Protein AF-A0A968LFU2-F1 (afdb_monomer)

Foldseek 3Di:
DDDDDPPPDDDPVRPDPDDDDDDDDDDDFDDDPVLVVVLVVLVVVLVVVLVVVCVPPNDVVCVVSNVVSVVQNVQSQLAQVSDPDDPPDDGDGHRNLVVVLVVVVVCVVVVHDDDDDDPDVVSVVVNVVSCVVVVHDDQDDDPPDPPVVVSVVVSVDDPDDPPD

Solvent-accessible surface area (backbone atoms only — not comparable to full-atom values): 10615 Å² total; per-residue (Å²): 139,84,84,75,80,87,76,85,82,76,58,70,83,78,76,49,97,78,67,76,81,87,84,85,83,88,82,87,75,70,66,46,74,62,38,45,53,51,46,53,53,51,52,51,53,41,47,56,54,46,56,52,42,32,73,75,63,33,65,85,76,29,49,67,61,50,52,52,40,53,48,52,54,52,28,47,69,55,29,41,79,68,48,92,65,63,90,89,61,89,72,48,74,36,44,52,54,54,53,44,57,54,54,50,50,58,40,50,77,70,73,49,89,83,89,88,86,72,96,45,70,68,56,50,52,56,51,49,53,53,30,58,77,68,72,48,90,82,87,90,85,59,98,83,54,82,66,53,68,60,57,51,48,59,68,67,54,74,85,79,75,75,86,126

Structure (m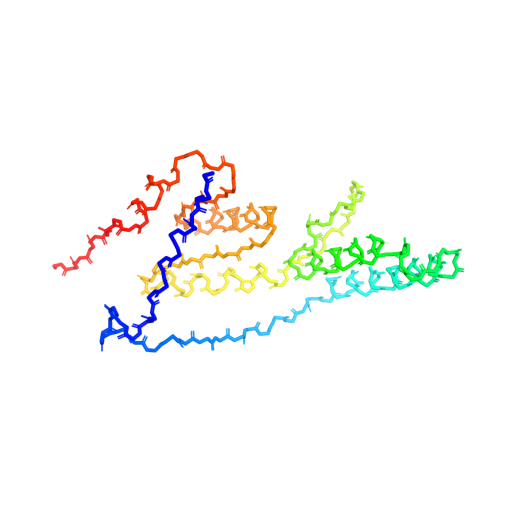mCIF, N/CA/C/O backbone):
data_AF-A0A968LFU2-F1
#
_entry.id   AF-A0A968LFU2-F1
#
loop_
_atom_site.group_PDB
_atom_site.id
_atom_site.type_symbol
_atom_site.label_atom_id
_atom_site.label_alt_id
_atom_site.label_comp_id
_atom_site.label_asym_id
_atom_site.label_entity_id
_atom_site.label_seq_id
_atom_site.pdbx_PDB_ins_code
_atom_site.Cartn_x
_atom_site.Cartn_y
_atom_site.Cartn_z
_atom_site.occupancy
_atom_site.B_iso_or_equiv
_atom_site.auth_seq_id
_atom_site.auth_comp_id
_atom_site.auth_asym_id
_atom_site.auth_atom_id
_atom_site.pdbx_PDB_model_num
ATOM 1 N N . MET A 1 1 ? -32.343 8.392 -29.787 1.00 36.88 1 MET A N 1
ATOM 2 C CA . MET A 1 1 ? -32.839 8.494 -28.398 1.00 36.88 1 MET A CA 1
ATOM 3 C C . MET A 1 1 ? -31.630 8.689 -27.482 1.00 36.88 1 MET A C 1
ATOM 5 O O . MET A 1 1 ? -30.858 7.760 -27.308 1.00 36.88 1 MET A O 1
ATOM 9 N N . ARG A 1 2 ? -31.350 9.923 -27.040 1.00 37.66 2 ARG A N 1
ATOM 10 C CA . ARG A 1 2 ? -30.158 10.268 -26.238 1.00 37.66 2 ARG A CA 1
ATOM 11 C C . ARG A 1 2 ? -30.549 10.276 -24.762 1.00 37.66 2 ARG A C 1
ATOM 13 O O . ARG A 1 2 ? -31.266 11.173 -24.329 1.00 37.66 2 ARG A O 1
ATOM 20 N N . VAL A 1 3 ? -30.096 9.273 -24.014 1.00 47.66 3 VAL A N 1
ATOM 21 C CA . VAL A 1 3 ? -30.232 9.222 -22.554 1.00 47.66 3 VAL A CA 1
ATOM 22 C C . VAL A 1 3 ? -29.321 10.309 -21.977 1.00 47.66 3 VAL A C 1
ATOM 24 O O . VAL A 1 3 ? -28.099 10.223 -22.074 1.00 47.66 3 VAL A O 1
ATOM 27 N N . ARG A 1 4 ? -29.914 11.385 -21.451 1.00 41.88 4 ARG A N 1
ATOM 28 C CA . ARG A 1 4 ? -29.195 12.394 -20.661 1.00 41.88 4 ARG A CA 1
ATOM 29 C C . ARG A 1 4 ? -28.779 11.744 -19.335 1.00 41.88 4 ARG A C 1
ATOM 31 O O . ARG A 1 4 ? -29.636 11.122 -18.708 1.00 41.88 4 ARG A O 1
ATOM 38 N N . PRO A 1 5 ? -27.528 11.879 -18.870 1.00 47.38 5 PRO A N 1
ATOM 39 C CA . PRO A 1 5 ? -27.172 11.371 -17.557 1.00 47.38 5 PRO A CA 1
ATOM 40 C C . PRO A 1 5 ? -27.864 12.231 -16.491 1.00 47.38 5 PRO A C 1
ATOM 42 O O . PRO A 1 5 ? -27.695 13.451 -16.457 1.00 47.38 5 PRO A O 1
ATOM 45 N N . PHE A 1 6 ? -28.650 11.594 -15.622 1.00 46.47 6 PHE A N 1
ATOM 46 C CA . PHE A 1 6 ? -29.123 12.177 -14.365 1.00 46.47 6 PHE A CA 1
ATOM 47 C C . PHE A 1 6 ? -27.909 12.381 -13.442 1.00 46.47 6 PHE A C 1
ATOM 49 O O . PHE A 1 6 ? -27.634 11.585 -12.550 1.00 46.47 6 PHE A O 1
ATOM 56 N N . VAL A 1 7 ? -27.129 13.435 -13.681 1.00 47.44 7 VAL A N 1
ATOM 57 C CA . VAL A 1 7 ? -26.077 13.868 -12.756 1.00 47.44 7 VAL A CA 1
ATOM 58 C C . VAL A 1 7 ? -26.743 14.727 -11.688 1.00 47.44 7 VAL A C 1
ATOM 60 O O . VAL A 1 7 ? -26.959 15.923 -11.879 1.00 47.44 7 VAL A O 1
ATOM 63 N N . MET A 1 8 ? -27.095 14.119 -10.554 1.00 55.06 8 MET A N 1
ATOM 64 C CA . MET A 1 8 ? -27.523 14.873 -9.377 1.00 55.06 8 MET A CA 1
ATOM 65 C C . MET A 1 8 ? -26.276 15.455 -8.698 1.00 55.06 8 MET A C 1
ATOM 67 O O . MET A 1 8 ? -25.585 14.780 -7.940 1.00 55.06 8 MET A O 1
ATOM 71 N N . ARG A 1 9 ? -25.961 16.717 -8.999 1.00 48.22 9 ARG A N 1
ATOM 72 C CA . ARG A 1 9 ? -24.895 17.480 -8.339 1.00 48.22 9 ARG A CA 1
ATOM 73 C C . ARG A 1 9 ? -25.529 18.385 -7.285 1.00 48.22 9 ARG A C 1
ATOM 75 O O . ARG A 1 9 ? -25.991 19.466 -7.622 1.00 48.22 9 ARG A O 1
ATOM 82 N N . ARG A 1 10 ? -25.554 17.949 -6.025 1.00 57.16 10 ARG A N 1
ATOM 83 C CA . ARG A 1 10 ? -25.832 18.833 -4.878 1.00 57.16 10 ARG A CA 1
ATOM 84 C C . ARG A 1 10 ? -24.499 19.267 -4.272 1.00 57.16 10 ARG A C 1
ATOM 86 O O . ARG A 1 10 ? -23.615 18.422 -4.106 1.00 57.16 10 ARG A O 1
ATOM 93 N N . ARG A 1 11 ? -24.310 20.556 -3.982 1.00 57.53 11 ARG A N 1
ATOM 94 C CA . ARG A 1 11 ? -23.160 21.011 -3.185 1.00 57.53 11 ARG A CA 1
ATOM 95 C C . ARG A 1 11 ? -23.433 20.672 -1.718 1.00 57.53 11 ARG A C 1
ATOM 97 O O . ARG A 1 11 ? -24.585 20.565 -1.314 1.00 57.53 11 ARG A O 1
ATOM 104 N N . LYS A 1 12 ? -22.380 20.494 -0.909 1.00 52.06 12 LYS A N 1
ATOM 105 C CA . LYS A 1 12 ? -22.514 20.285 0.552 1.00 52.06 12 LYS A CA 1
ATOM 106 C C . LYS A 1 12 ? -23.368 21.376 1.218 1.00 52.06 12 LYS A C 1
ATOM 108 O O . LYS A 1 12 ? -24.084 21.087 2.168 1.00 52.06 12 LYS A O 1
ATOM 113 N N . GLU A 1 13 ? -23.307 22.582 0.657 1.00 53.00 13 GLU A N 1
ATOM 114 C CA . GLU A 1 13 ? -24.065 23.780 1.029 1.00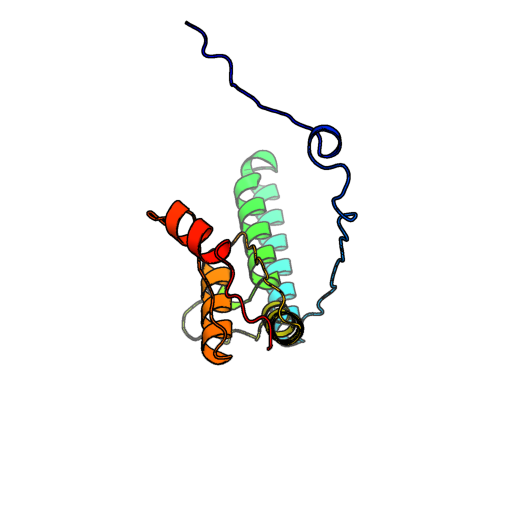 53.00 13 GLU A CA 1
ATOM 115 C C . GLU A 1 13 ? -25.592 23.599 0.896 1.00 53.00 13 GLU A C 1
ATOM 117 O O . GLU A 1 13 ? -26.340 24.189 1.666 1.00 53.00 13 GLU A O 1
ATOM 122 N N . ASP A 1 14 ? -26.058 22.738 -0.017 1.00 54.69 14 ASP A N 1
ATOM 123 C CA . ASP A 1 14 ? -27.483 22.592 -0.353 1.00 54.69 14 ASP A CA 1
ATOM 124 C C . ASP A 1 14 ? -28.219 21.546 0.512 1.00 54.69 14 ASP A C 1
ATOM 126 O O . ASP A 1 14 ? -29.414 21.319 0.316 1.00 54.69 14 ASP A O 1
ATOM 130 N N . VAL A 1 15 ? -27.516 20.820 1.401 1.00 53.69 15 VAL A N 1
ATOM 131 C CA . VAL A 1 15 ? -28.067 19.609 2.058 1.00 53.69 15 VAL A CA 1
ATOM 132 C C . VAL A 1 15 ? -27.824 19.533 3.569 1.00 53.69 15 VAL A C 1
ATOM 134 O O . VAL A 1 15 ? -28.571 18.834 4.248 1.00 53.69 15 VAL A O 1
ATOM 137 N N . ALA A 1 16 ? -26.826 20.217 4.132 1.00 51.50 16 ALA A N 1
ATOM 138 C CA . ALA A 1 16 ? -26.568 20.125 5.570 1.00 51.50 16 ALA A CA 1
ATOM 139 C C . ALA A 1 16 ? -25.925 21.397 6.129 1.00 51.50 16 ALA A C 1
ATOM 141 O O . ALA A 1 16 ? -24.709 21.571 6.081 1.00 51.50 16 ALA A O 1
ATOM 142 N N . SER A 1 17 ? -26.752 22.254 6.718 1.00 53.91 17 SER A N 1
ATOM 143 C CA . SER A 1 17 ? -26.353 23.464 7.444 1.00 53.91 17 SER A CA 1
ATOM 144 C C . SER A 1 17 ? -25.581 23.189 8.748 1.00 53.91 17 SER A C 1
ATOM 146 O O . SER A 1 17 ? -25.035 24.122 9.325 1.00 53.91 17 SER A O 1
ATOM 148 N N . GLU A 1 18 ? -25.485 21.931 9.200 1.00 59.12 18 GLU A N 1
ATOM 149 C CA . GLU A 1 18 ? -24.915 21.554 10.508 1.00 59.12 18 GLU A CA 1
ATOM 150 C C . GLU A 1 18 ? -23.825 20.463 10.442 1.00 59.12 18 GLU A C 1
ATOM 152 O O . GLU A 1 18 ? -23.546 19.792 11.436 1.00 59.12 18 GLU A O 1
ATOM 157 N N . LEU A 1 19 ? -23.187 20.231 9.287 1.00 65.00 19 LEU A N 1
ATOM 158 C CA . LEU A 1 19 ? -22.028 19.329 9.259 1.00 65.00 19 LEU A CA 1
ATOM 159 C C . LEU A 1 19 ? -20.769 20.072 9.729 1.00 65.00 19 LEU A C 1
ATOM 161 O O . LEU A 1 19 ? -20.423 21.095 9.131 1.00 65.00 19 LEU A O 1
ATOM 165 N N . PRO A 1 20 ? -20.038 19.554 10.738 1.00 70.25 20 PRO A N 1
ATOM 166 C CA . PRO A 1 20 ? -18.754 20.127 11.105 1.00 70.25 20 PRO A CA 1
ATOM 167 C C . PRO A 1 20 ? -17.805 20.089 9.896 1.00 70.25 20 PRO A C 1
ATOM 169 O O . PRO A 1 20 ? -17.919 19.205 9.033 1.00 70.25 20 PRO A O 1
ATOM 172 N N . PRO A 1 21 ? -16.867 21.044 9.804 1.00 80.62 21 PRO A N 1
ATOM 173 C CA . PRO A 1 21 ? -15.930 21.093 8.696 1.00 80.62 21 PRO A CA 1
ATOM 174 C C . PRO A 1 21 ? -15.149 19.779 8.600 1.00 80.62 21 PRO A C 1
ATOM 176 O O . PRO A 1 21 ? -14.788 19.161 9.602 1.00 80.62 21 PRO A O 1
ATOM 179 N N . LYS A 1 22 ? -14.886 19.338 7.366 1.00 83.50 22 LYS A N 1
ATOM 180 C CA . LYS A 1 22 ? -14.030 18.174 7.132 1.00 83.50 22 LYS A CA 1
ATOM 181 C C . LYS A 1 22 ? -12.596 18.555 7.498 1.00 83.50 22 LYS A C 1
ATOM 183 O O . LYS A 1 22 ? -12.022 19.427 6.854 1.00 83.50 22 LYS A O 1
ATOM 188 N N . THR A 1 23 ? -12.018 17.854 8.463 1.00 86.38 23 THR A N 1
ATOM 189 C CA . THR A 1 23 ? -10.588 17.947 8.770 1.00 86.38 23 THR A CA 1
ATOM 190 C C . THR A 1 23 ? -9.818 16.942 7.918 1.00 86.38 23 THR A C 1
ATOM 192 O O . THR A 1 23 ? -10.159 15.760 7.887 1.00 86.38 23 THR A O 1
ATOM 195 N N . GLU A 1 24 ? -8.777 17.403 7.227 1.00 90.62 24 GLU A N 1
ATOM 196 C CA . GLU A 1 24 ? -7.848 16.555 6.478 1.00 90.62 24 GLU A CA 1
ATOM 197 C C . GLU A 1 24 ? -6.463 16.644 7.115 1.00 90.62 24 GLU A C 1
ATOM 199 O O . GLU A 1 24 ? -5.960 17.736 7.366 1.00 90.62 24 GLU A O 1
ATOM 204 N N . GLN A 1 25 ? -5.859 15.493 7.403 1.00 90.88 25 GLN A N 1
ATOM 205 C CA . GLN A 1 25 ? -4.528 15.405 7.997 1.00 90.88 25 GLN A CA 1
ATOM 206 C C . GLN A 1 25 ? -3.681 14.438 7.177 1.00 90.88 25 GLN A C 1
ATOM 208 O O . GLN A 1 25 ? -4.129 13.340 6.843 1.00 90.88 25 GLN A O 1
ATOM 213 N N . THR A 1 26 ? -2.460 14.857 6.843 1.00 94.19 26 THR A N 1
ATOM 214 C CA . THR A 1 26 ? -1.477 14.003 6.168 1.00 94.19 26 THR A CA 1
ATOM 215 C C . THR A 1 26 ? -0.504 13.470 7.204 1.00 94.19 26 THR A C 1
ATOM 217 O O . THR A 1 26 ? 0.182 14.246 7.864 1.00 94.19 26 THR A O 1
ATOM 220 N N . ILE A 1 27 ? -0.437 12.146 7.328 1.00 93.25 27 ILE A N 1
ATOM 221 C CA . ILE A 1 27 ? 0.483 11.466 8.239 1.00 93.25 27 ILE A CA 1
ATOM 222 C C . ILE A 1 27 ? 1.685 10.997 7.425 1.00 93.25 27 ILE A C 1
ATOM 224 O O . ILE A 1 27 ? 1.552 10.172 6.518 1.00 93.25 27 ILE A O 1
ATOM 228 N N . PHE A 1 28 ? 2.858 11.546 7.733 1.00 95.12 28 PHE A N 1
ATOM 229 C CA . PHE A 1 28 ? 4.110 11.152 7.099 1.00 95.12 28 PHE A CA 1
ATOM 230 C C . PHE A 1 28 ? 4.691 9.941 7.822 1.00 95.12 28 PHE A C 1
ATOM 232 O O . PHE A 1 28 ? 5.091 10.033 8.979 1.00 95.12 28 PHE A O 1
ATOM 239 N N . VAL A 1 29 ? 4.751 8.813 7.121 1.00 95.44 29 VAL A N 1
ATOM 240 C CA . VAL A 1 29 ? 5.291 7.558 7.645 1.00 95.44 29 VAL A CA 1
ATOM 241 C C . VAL A 1 29 ? 6.680 7.338 7.058 1.00 95.44 29 VAL A C 1
ATOM 243 O O . VAL A 1 29 ? 6.845 7.324 5.838 1.00 95.44 29 VAL A O 1
ATOM 246 N N . GLN A 1 30 ? 7.677 7.178 7.924 1.00 95.31 30 GLN A N 1
ATOM 247 C CA . GLN A 1 30 ? 9.053 6.908 7.512 1.00 95.31 30 GLN A CA 1
ATOM 248 C C . GLN A 1 30 ? 9.257 5.414 7.279 1.00 95.31 30 GLN A C 1
ATOM 250 O O . GLN A 1 30 ? 8.818 4.588 8.075 1.00 95.31 30 GLN A O 1
ATOM 255 N N . PHE A 1 31 ? 9.955 5.054 6.203 1.00 96.56 31 PHE A N 1
ATOM 256 C CA . PHE A 1 31 ? 10.310 3.659 5.967 1.00 96.56 31 PHE A CA 1
ATOM 257 C C . PHE A 1 31 ? 11.318 3.166 6.998 1.00 96.56 31 PHE A C 1
ATOM 259 O O . PHE A 1 31 ? 12.280 3.857 7.340 1.00 96.56 31 PHE A O 1
ATOM 266 N N . ASN A 1 32 ? 11.159 1.910 7.413 1.00 93.12 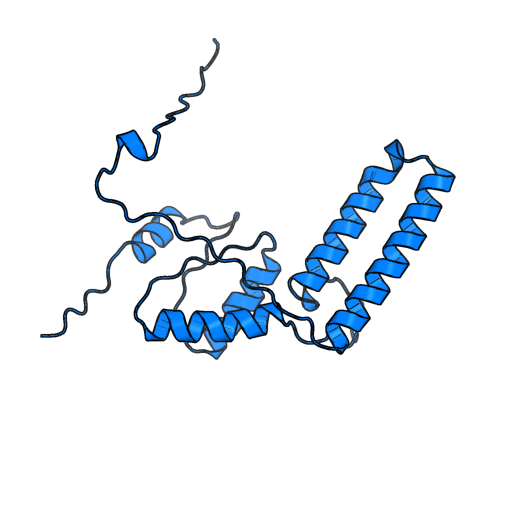32 ASN A N 1
ATOM 267 C CA . ASN A 1 32 ? 12.240 1.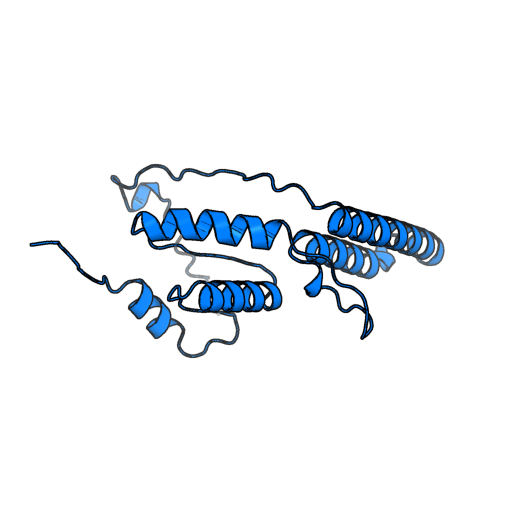209 8.086 1.00 93.12 32 ASN A CA 1
ATOM 268 C C . ASN A 1 32 ? 13.423 1.001 7.115 1.00 93.12 32 ASN A C 1
ATOM 270 O O . ASN A 1 32 ? 13.282 1.045 5.887 1.00 93.12 32 ASN A O 1
ATOM 274 N N . ARG A 1 33 ? 14.615 0.749 7.668 1.00 95.56 33 ARG A N 1
ATOM 275 C CA . ARG A 1 33 ? 15.859 0.634 6.888 1.00 95.56 33 ARG A CA 1
ATOM 276 C C . ARG A 1 33 ? 15.775 -0.422 5.779 1.00 95.56 33 ARG A C 1
ATOM 278 O O . ARG A 1 33 ? 16.300 -0.206 4.687 1.00 95.56 33 ARG A O 1
ATOM 285 N N . ALA A 1 34 ? 15.126 -1.553 6.049 1.00 95.62 34 ALA A N 1
ATOM 286 C CA . ALA A 1 34 ? 15.031 -2.657 5.101 1.00 95.62 34 ALA A CA 1
ATOM 287 C C . ALA A 1 34 ? 14.076 -2.333 3.935 1.00 95.62 34 ALA A C 1
ATOM 289 O O . ALA A 1 34 ? 14.429 -2.552 2.773 1.00 95.62 34 ALA A O 1
ATOM 290 N N . GLN A 1 35 ? 12.917 -1.734 4.228 1.00 96.81 35 GLN A N 1
ATOM 291 C CA . GLN A 1 35 ? 11.948 -1.257 3.240 1.00 96.81 35 GLN A CA 1
ATOM 292 C C . GLN A 1 35 ? 12.535 -0.136 2.377 1.00 96.81 35 GLN A C 1
ATOM 294 O O . GLN A 1 35 ? 12.412 -0.190 1.155 1.00 96.81 35 GLN A O 1
ATOM 299 N N . LEU A 1 36 ? 13.248 0.828 2.973 1.00 97.31 36 LEU A N 1
ATOM 300 C CA . LEU A 1 36 ? 13.943 1.883 2.225 1.00 97.31 36 LEU A CA 1
ATOM 301 C C . LEU A 1 36 ? 14.999 1.300 1.274 1.00 97.31 36 LEU A C 1
ATOM 303 O O . LEU A 1 36 ? 15.108 1.717 0.120 1.00 97.31 36 LEU A O 1
ATOM 307 N N . GLY A 1 37 ? 15.758 0.303 1.737 1.00 96.44 37 GLY A N 1
ATOM 308 C CA . GLY A 1 37 ? 16.720 -0.411 0.901 1.00 96.44 37 GLY A CA 1
ATOM 309 C C . GLY A 1 37 ? 16.059 -1.102 -0.294 1.00 96.44 37 GLY A C 1
ATOM 310 O O . GLY A 1 37 ? 16.567 -1.009 -1.412 1.00 96.44 37 GLY A O 1
ATOM 311 N N . LEU A 1 38 ? 14.917 -1.763 -0.083 1.00 96.06 38 LEU A N 1
ATOM 312 C CA . LEU A 1 38 ? 14.146 -2.387 -1.159 1.00 96.06 38 LEU A CA 1
ATOM 313 C C . LEU A 1 38 ? 13.585 -1.348 -2.139 1.00 96.06 38 LEU A C 1
ATOM 315 O O . LEU A 1 38 ? 13.750 -1.512 -3.347 1.00 96.06 38 LEU A O 1
ATOM 319 N N . TYR A 1 39 ? 13.004 -0.259 -1.630 1.00 97.00 39 TYR A N 1
ATOM 320 C CA . TYR A 1 39 ? 12.513 0.859 -2.437 1.00 97.00 39 TYR A CA 1
ATOM 321 C C . TYR A 1 39 ? 13.605 1.408 -3.360 1.00 97.00 39 TYR A C 1
ATOM 323 O O . TYR A 1 39 ? 13.398 1.511 -4.566 1.00 97.00 39 TYR A O 1
ATOM 331 N N . ASN A 1 40 ? 14.798 1.682 -2.823 1.00 97.69 40 ASN A N 1
ATOM 332 C CA . ASN A 1 40 ? 15.908 2.230 -3.602 1.00 97.69 40 ASN A CA 1
ATOM 333 C C . ASN A 1 40 ? 16.408 1.265 -4.687 1.00 97.69 40 ASN A C 1
ATOM 335 O O . ASN A 1 40 ? 16.744 1.709 -5.786 1.00 97.69 40 ASN A O 1
ATOM 339 N N . ARG A 1 41 ? 16.428 -0.050 -4.419 1.00 95.88 41 ARG A N 1
ATOM 340 C CA . ARG A 1 41 ? 16.768 -1.056 -5.442 1.00 95.88 41 ARG A CA 1
ATOM 341 C C . ARG A 1 41 ? 15.750 -1.071 -6.578 1.00 95.88 41 ARG A C 1
ATOM 343 O O . ARG A 1 41 ? 16.148 -1.058 -7.739 1.00 95.88 41 ARG A O 1
ATOM 350 N N . ILE A 1 42 ? 14.458 -1.054 -6.248 1.00 95.38 42 ILE A N 1
ATOM 351 C CA . ILE A 1 42 ? 13.374 -1.022 -7.240 1.00 95.38 42 ILE A CA 1
ATOM 352 C C . ILE A 1 42 ? 13.424 0.276 -8.042 1.00 95.38 42 ILE A C 1
ATOM 354 O O . ILE A 1 42 ? 13.297 0.235 -9.260 1.00 95.38 42 ILE A O 1
ATOM 358 N N . LEU A 1 43 ? 13.657 1.415 -7.386 1.00 97.69 43 LEU A N 1
ATOM 359 C CA . LEU A 1 43 ? 13.778 2.712 -8.046 1.00 97.69 43 LEU A CA 1
ATOM 360 C C . LEU A 1 43 ? 14.929 2.737 -9.046 1.00 97.69 43 LEU A C 1
ATOM 362 O O . LEU A 1 43 ? 14.752 3.235 -10.153 1.00 97.69 43 LEU A O 1
ATOM 366 N N . LYS A 1 44 ? 16.093 2.203 -8.665 1.00 97.94 44 LYS A N 1
ATOM 367 C CA . LYS A 1 44 ? 17.242 2.121 -9.566 1.00 97.94 44 LYS A CA 1
ATOM 368 C C . LYS A 1 44 ? 16.929 1.236 -10.773 1.00 97.94 44 LYS A C 1
ATOM 370 O O . LYS A 1 44 ? 17.032 1.708 -11.896 1.00 97.94 44 LYS A O 1
ATOM 375 N N . ALA A 1 45 ? 16.458 0.011 -10.537 1.00 95.56 45 ALA A N 1
ATOM 376 C CA . ALA A 1 45 ? 16.116 -0.919 -11.612 1.00 95.56 45 ALA A CA 1
ATOM 377 C C . ALA A 1 45 ? 15.041 -0.354 -12.556 1.00 95.56 45 ALA A C 1
ATOM 379 O O . ALA A 1 45 ? 15.152 -0.488 -13.767 1.00 95.56 45 ALA A O 1
ATOM 380 N N . ALA A 1 46 ? 14.027 0.320 -12.007 1.00 95.62 46 ALA A N 1
ATOM 381 C CA . ALA A 1 46 ? 12.982 0.970 -12.788 1.00 95.62 46 ALA A CA 1
ATOM 382 C C . ALA A 1 46 ? 13.522 2.100 -13.674 1.00 95.62 46 ALA A C 1
ATOM 384 O O . ALA A 1 46 ? 13.079 2.233 -14.810 1.00 95.62 46 ALA A O 1
ATOM 385 N N . LYS A 1 47 ? 14.457 2.915 -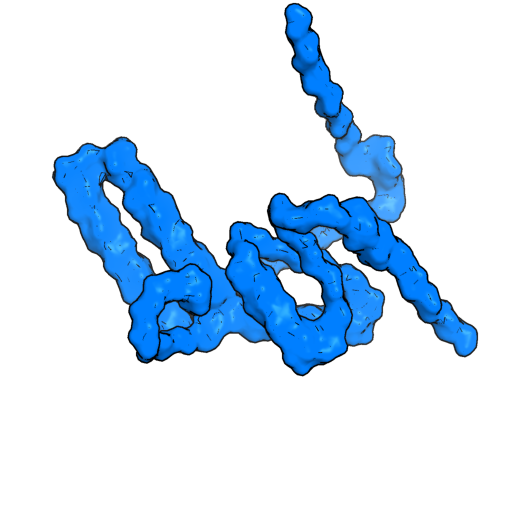13.170 1.00 96.38 47 LYS A N 1
ATOM 386 C CA . LYS A 1 47 ? 15.096 3.970 -13.969 1.00 96.38 47 LYS A CA 1
ATOM 387 C C . LYS A 1 47 ? 15.907 3.377 -15.113 1.00 96.38 47 LYS A C 1
ATOM 389 O O . LYS A 1 47 ? 15.667 3.748 -16.253 1.00 96.38 47 LYS A O 1
ATOM 394 N N . ASP A 1 48 ? 16.767 2.406 -14.810 1.00 96.31 48 ASP A N 1
ATOM 395 C CA . ASP A 1 48 ? 17.613 1.748 -15.809 1.00 96.31 48 ASP A CA 1
ATOM 396 C C . ASP A 1 48 ? 16.755 1.085 -16.914 1.00 96.31 48 ASP A C 1
ATOM 398 O O . ASP A 1 48 ? 17.044 1.217 -18.103 1.00 96.31 48 ASP A O 1
ATOM 402 N N . GLU A 1 49 ? 15.650 0.426 -16.535 1.00 94.94 49 GLU A N 1
ATOM 403 C CA . GLU A 1 49 ? 14.679 -0.184 -17.460 1.00 94.94 49 GLU A CA 1
ATOM 404 C C . GLU A 1 49 ? 13.989 0.858 -18.357 1.00 94.94 49 GLU A C 1
ATOM 406 O O . GLU A 1 49 ? 13.842 0.647 -19.564 1.00 94.94 49 GLU A O 1
ATOM 411 N N . ILE A 1 50 ? 13.558 1.983 -17.778 1.00 95.12 50 ILE A N 1
ATOM 412 C CA . ILE A 1 50 ? 12.899 3.065 -18.519 1.00 95.12 50 ILE A CA 1
ATOM 413 C C . ILE A 1 50 ? 13.880 3.724 -19.488 1.00 95.12 50 ILE A C 1
ATOM 415 O O . ILE A 1 50 ? 13.522 3.917 -20.649 1.00 95.12 50 ILE A O 1
ATOM 419 N N . ASP A 1 51 ? 15.095 4.042 -19.046 1.00 95.12 51 ASP A N 1
ATOM 420 C CA . ASP A 1 51 ? 16.097 4.729 -19.865 1.00 95.12 51 ASP A CA 1
ATOM 421 C C . ASP A 1 51 ? 16.480 3.885 -21.087 1.00 95.12 51 ASP A C 1
ATOM 423 O O . ASP A 1 51 ? 16.485 4.388 -22.215 1.00 95.12 51 ASP A O 1
ATOM 427 N N . LEU A 1 52 ? 16.695 2.579 -20.887 1.00 95.19 52 LEU A N 1
ATOM 428 C CA . LEU A 1 52 ? 16.929 1.637 -21.980 1.00 95.19 52 LEU A CA 1
ATOM 429 C C . LEU A 1 52 ? 15.749 1.625 -22.958 1.00 95.19 52 LEU A C 1
ATOM 431 O O . LEU A 1 52 ? 15.930 1.788 -24.165 1.00 95.19 52 LEU A O 1
ATOM 435 N N . ARG A 1 53 ? 14.522 1.473 -22.444 1.00 93.62 53 ARG A N 1
ATOM 436 C CA . ARG A 1 53 ? 13.335 1.335 -23.291 1.00 93.62 53 ARG A CA 1
ATOM 437 C C . ARG A 1 53 ? 13.044 2.598 -24.095 1.00 93.62 53 ARG A C 1
ATOM 439 O O . ARG A 1 53 ? 12.710 2.514 -25.277 1.00 93.62 53 ARG A O 1
ATOM 446 N N . VAL A 1 54 ? 13.204 3.764 -23.477 1.00 94.56 54 VAL A N 1
ATOM 447 C CA . VAL A 1 54 ? 13.043 5.058 -24.145 1.00 94.56 54 VAL A CA 1
ATOM 448 C C . VAL A 1 54 ? 14.096 5.232 -25.238 1.00 94.56 54 VAL A C 1
ATOM 450 O O . VAL A 1 54 ? 13.747 5.712 -26.317 1.00 94.56 54 VAL A O 1
ATOM 453 N N . GLY A 1 55 ? 15.337 4.793 -25.005 1.00 94.94 55 GLY A N 1
ATOM 454 C CA . GLY A 1 55 ? 16.390 4.779 -26.023 1.00 94.94 55 GLY A CA 1
ATOM 455 C C . GLY A 1 55 ? 16.077 3.882 -27.229 1.00 94.94 55 GLY A C 1
ATOM 456 O O . GLY A 1 55 ? 16.404 4.246 -28.354 1.00 94.94 55 GLY A O 1
ATOM 457 N N . GLU A 1 56 ? 15.409 2.743 -27.019 1.00 94.50 56 GLU A N 1
ATOM 458 C CA . GLU A 1 56 ? 15.071 1.785 -28.085 1.00 94.50 56 GLU A CA 1
ATOM 459 C C . GLU A 1 56 ? 13.843 2.175 -28.917 1.00 94.50 56 GLU A C 1
ATOM 461 O O . GLU A 1 56 ? 13.853 2.055 -30.143 1.00 94.50 56 GLU A O 1
ATOM 466 N N . VAL A 1 57 ? 12.742 2.563 -28.262 1.00 93.19 57 VAL A N 1
ATOM 467 C CA . VAL A 1 57 ? 11.426 2.697 -28.920 1.00 93.19 57 VAL A CA 1
ATOM 468 C C . VAL A 1 57 ? 10.812 4.091 -28.803 1.00 93.19 57 VAL A C 1
ATOM 470 O O . VAL A 1 57 ? 9.730 4.329 -29.348 1.00 93.19 57 VAL A O 1
ATOM 473 N N . GLY A 1 58 ? 11.488 5.016 -28.119 1.00 93.25 58 GLY A N 1
ATOM 474 C CA . GLY A 1 58 ? 10.987 6.354 -27.826 1.00 93.25 58 GLY A CA 1
ATOM 475 C C . GLY A 1 58 ? 9.998 6.396 -26.656 1.00 93.25 58 GLY A C 1
ATOM 476 O O . GLY A 1 58 ? 9.459 5.383 -26.198 1.00 93.25 58 GLY A O 1
ATOM 477 N N . LEU A 1 59 ? 9.737 7.608 -26.162 1.00 91.00 59 LEU A N 1
ATOM 478 C CA . LEU A 1 59 ? 8.915 7.839 -24.969 1.00 91.00 59 LEU A CA 1
ATOM 479 C C . LEU A 1 59 ? 7.457 7.388 -25.142 1.00 91.00 59 LEU A C 1
ATOM 481 O O . LEU A 1 59 ? 6.901 6.747 -24.251 1.00 91.00 59 LEU A O 1
ATOM 485 N N . GLU A 1 60 ? 6.839 7.674 -26.291 1.00 90.88 60 GLU A N 1
ATOM 486 C CA . GLU A 1 60 ? 5.424 7.352 -26.535 1.00 90.88 60 GLU A CA 1
ATOM 487 C C . GLU A 1 60 ? 5.142 5.849 -26.444 1.00 90.88 60 GLU A C 1
ATOM 489 O O . GLU A 1 60 ? 4.133 5.434 -25.875 1.00 90.88 60 GLU A O 1
ATOM 494 N N . LYS A 1 61 ? 6.071 5.018 -26.927 1.00 91.38 61 LYS A N 1
ATOM 495 C CA . LYS A 1 61 ? 5.950 3.553 -26.887 1.00 91.38 61 LYS A CA 1
ATOM 496 C C . LYS A 1 61 ? 6.390 2.943 -25.550 1.00 91.38 61 LYS A C 1
ATOM 498 O O . LYS A 1 61 ? 6.229 1.740 -25.353 1.00 91.38 61 LYS A O 1
ATOM 503 N N . SER A 1 62 ? 6.901 3.756 -24.624 1.00 94.50 62 SER A N 1
ATOM 504 C CA . SER A 1 62 ? 7.419 3.326 -23.315 1.00 94.50 62 SER A CA 1
ATOM 505 C C . SER A 1 62 ? 6.432 3.544 -22.160 1.00 94.50 62 SER A C 1
ATOM 507 O O . SER A 1 62 ? 6.721 3.172 -21.023 1.00 94.50 62 SER A O 1
ATOM 509 N N . GLN A 1 63 ? 5.248 4.112 -22.423 1.00 94.50 63 GLN A N 1
ATOM 510 C CA . GLN A 1 63 ? 4.273 4.471 -21.381 1.00 94.50 63 GLN A CA 1
ATOM 511 C C . GLN A 1 63 ? 3.885 3.291 -20.481 1.00 94.50 63 GLN A C 1
ATOM 513 O O . GLN A 1 63 ? 3.840 3.440 -19.262 1.00 94.50 63 GLN A O 1
ATOM 518 N N . MET A 1 64 ? 3.657 2.105 -21.055 1.00 94.38 64 MET A N 1
ATOM 519 C CA . MET A 1 64 ? 3.296 0.911 -20.279 1.00 94.38 64 MET A CA 1
ATOM 520 C C . MET A 1 64 ? 4.405 0.498 -19.303 1.00 94.38 64 MET A C 1
ATOM 522 O O . MET A 1 64 ? 4.116 0.182 -18.151 1.00 94.38 64 MET A O 1
ATOM 526 N N . THR A 1 65 ? 5.670 0.567 -19.726 1.00 94.56 65 THR A N 1
ATOM 527 C CA . THR A 1 65 ? 6.836 0.292 -18.873 1.00 94.56 65 THR A CA 1
ATOM 528 C C . THR A 1 65 ? 6.912 1.281 -17.710 1.00 94.56 65 THR A C 1
ATOM 530 O O . THR A 1 65 ? 7.078 0.876 -16.558 1.00 94.56 65 THR A O 1
ATOM 533 N N . ILE A 1 66 ? 6.695 2.571 -17.983 1.00 95.31 66 ILE A N 1
ATOM 534 C CA . ILE A 1 66 ? 6.683 3.626 -16.959 1.00 95.31 66 ILE A CA 1
ATOM 535 C C . ILE A 1 66 ? 5.546 3.394 -15.955 1.00 95.31 66 ILE A C 1
ATOM 537 O O . ILE A 1 66 ? 5.766 3.444 -14.745 1.00 95.31 66 ILE A O 1
ATOM 541 N N . LEU A 1 67 ? 4.334 3.090 -16.426 1.00 96.31 67 LEU A N 1
ATOM 542 C CA . LEU A 1 67 ? 3.190 2.808 -15.554 1.00 96.31 67 LEU A CA 1
ATOM 543 C C . LEU A 1 67 ? 3.423 1.560 -14.693 1.00 96.31 67 LEU A C 1
ATOM 545 O O . LEU A 1 67 ? 3.098 1.567 -13.502 1.00 96.31 67 LEU A O 1
ATOM 549 N N . ALA A 1 68 ? 4.033 0.513 -15.251 1.00 95.25 68 ALA A N 1
ATOM 550 C CA . ALA A 1 68 ? 4.401 -0.686 -14.503 1.00 95.25 68 ALA A CA 1
ATOM 551 C C . ALA A 1 68 ? 5.465 -0.387 -13.432 1.00 95.25 68 ALA A C 1
ATOM 553 O O . ALA A 1 68 ? 5.374 -0.876 -12.305 1.00 95.25 68 ALA A O 1
ATOM 554 N N . ALA A 1 69 ? 6.461 0.442 -13.748 1.00 96.06 69 ALA A N 1
ATOM 555 C CA . ALA A 1 69 ? 7.469 0.906 -12.795 1.00 96.06 69 ALA A CA 1
ATOM 556 C C . ALA A 1 69 ? 6.856 1.740 -11.657 1.00 96.06 69 ALA A C 1
ATOM 558 O O . ALA A 1 69 ? 7.094 1.456 -10.482 1.00 96.06 69 ALA A O 1
ATOM 559 N N . LEU A 1 70 ? 6.007 2.718 -11.982 1.00 96.62 70 LEU A N 1
ATOM 560 C CA . LEU A 1 70 ? 5.296 3.524 -10.986 1.00 96.62 70 LEU A CA 1
ATOM 561 C C . LEU A 1 70 ? 4.387 2.663 -10.105 1.00 96.62 70 LEU A C 1
ATOM 563 O O . LEU A 1 70 ? 4.300 2.893 -8.901 1.00 96.62 70 LEU A O 1
ATOM 567 N N . THR A 1 71 ? 3.740 1.648 -10.676 1.00 96.69 71 THR A N 1
ATOM 568 C CA . THR A 1 71 ? 2.913 0.701 -9.917 1.00 96.69 71 THR A CA 1
ATOM 569 C C . THR A 1 71 ? 3.757 -0.079 -8.911 1.00 96.69 71 THR A C 1
ATOM 571 O O . THR A 1 71 ? 3.411 -0.090 -7.731 1.00 96.69 71 THR A O 1
ATOM 574 N N . ARG A 1 72 ? 4.905 -0.630 -9.332 1.00 96.38 72 ARG A N 1
ATOM 575 C CA . ARG A 1 72 ? 5.860 -1.319 -8.443 1.00 96.38 72 ARG A CA 1
ATOM 576 C C . ARG A 1 72 ? 6.358 -0.410 -7.317 1.00 96.38 72 ARG A C 1
ATOM 578 O O . ARG A 1 72 ? 6.376 -0.819 -6.158 1.00 96.38 72 ARG A O 1
ATOM 585 N N . LEU A 1 73 ? 6.696 0.844 -7.631 1.00 97.06 73 LEU A N 1
ATOM 586 C CA . LEU A 1 73 ? 7.102 1.838 -6.629 1.00 97.06 73 LEU A CA 1
ATOM 587 C C . LEU A 1 73 ? 5.983 2.119 -5.619 1.00 97.06 73 LEU A C 1
ATOM 589 O O . LEU A 1 73 ? 6.218 2.172 -4.415 1.00 97.06 73 LEU A O 1
ATOM 593 N N . ARG A 1 74 ? 4.739 2.242 -6.084 1.00 96.81 74 ARG A N 1
ATOM 594 C CA . ARG A 1 74 ? 3.584 2.441 -5.200 1.00 96.81 74 ARG A CA 1
ATOM 595 C C . ARG A 1 74 ? 3.288 1.219 -4.334 1.00 96.81 74 ARG A C 1
ATOM 597 O O . ARG A 1 74 ? 2.886 1.401 -3.184 1.00 96.81 74 ARG A O 1
ATOM 604 N N . GLN A 1 75 ? 3.491 0.009 -4.852 1.00 96.88 75 GLN A N 1
ATOM 605 C CA . GLN A 1 75 ? 3.341 -1.233 -4.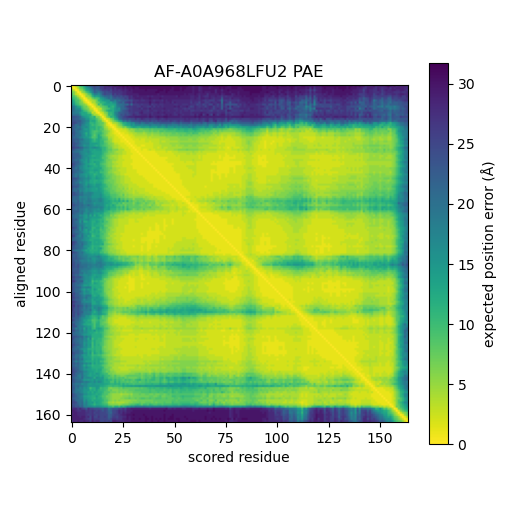092 1.00 96.88 75 GLN A CA 1
ATOM 606 C C . GLN A 1 75 ? 4.340 -1.281 -2.936 1.00 96.88 75 GLN A C 1
ATOM 608 O O . GLN A 1 75 ? 3.905 -1.378 -1.794 1.00 96.88 75 GLN A O 1
ATOM 613 N N . VAL A 1 76 ? 5.642 -1.083 -3.188 1.00 96.56 76 VAL A N 1
ATOM 614 C CA . VAL A 1 76 ? 6.663 -1.124 -2.119 1.00 96.56 76 VAL A CA 1
ATOM 615 C C . VAL A 1 76 ? 6.456 -0.048 -1.046 1.00 96.56 76 VAL A C 1
ATOM 617 O O . VAL A 1 76 ? 6.716 -0.303 0.130 1.00 96.56 76 VAL A O 1
ATOM 620 N N . CYS A 1 77 ? 5.947 1.134 -1.416 1.00 96.00 77 CYS A N 1
ATOM 621 C CA . CYS A 1 77 ? 5.572 2.174 -0.454 1.00 96.00 77 CYS A CA 1
ATOM 622 C C . CYS A 1 77 ? 4.339 1.792 0.377 1.00 96.00 77 CYS A C 1
ATOM 624 O O . CYS A 1 77 ? 4.195 2.250 1.508 1.00 96.00 77 CYS A O 1
ATOM 626 N N . THR A 1 78 ? 3.419 1.017 -0.202 1.00 96.38 78 THR A N 1
ATOM 627 C CA . THR A 1 78 ? 2.172 0.613 0.455 1.00 96.38 78 THR A CA 1
ATOM 628 C C . THR A 1 78 ? 2.418 -0.539 1.415 1.00 96.38 78 THR A C 1
ATOM 630 O O . THR A 1 78 ? 2.100 -0.409 2.592 1.00 96.38 78 THR A O 1
ATOM 633 N N . ASP A 1 79 ? 2.992 -1.631 0.918 1.00 96.94 79 ASP A N 1
ATOM 634 C CA . ASP A 1 79 ? 3.491 -2.756 1.701 1.00 96.94 79 ASP A CA 1
ATOM 635 C C . ASP A 1 79 ? 4.394 -3.620 0.793 1.00 96.94 79 ASP A C 1
ATOM 637 O O . ASP A 1 79 ? 3.978 -3.976 -0.314 1.00 96.94 79 ASP A O 1
ATOM 641 N N . PRO A 1 80 ? 5.628 -3.965 1.209 1.00 95.94 80 PRO A N 1
ATOM 642 C CA . PRO A 1 80 ? 6.557 -4.755 0.397 1.00 95.94 80 PRO A CA 1
ATOM 643 C C . PRO A 1 80 ? 6.017 -6.104 -0.094 1.00 95.94 80 PRO A C 1
ATOM 645 O O . PRO A 1 80 ? 6.462 -6.574 -1.141 1.00 95.94 80 PRO A O 1
ATOM 648 N N . ARG A 1 81 ? 5.052 -6.713 0.608 1.00 95.38 81 ARG A N 1
ATOM 649 C CA . ARG A 1 81 ? 4.426 -7.992 0.224 1.00 95.38 81 ARG A CA 1
ATOM 650 C C . ARG A 1 81 ? 3.519 -7.886 -1.002 1.00 95.38 81 ARG A C 1
ATOM 652 O O . ARG A 1 81 ? 3.164 -8.907 -1.573 1.00 95.38 81 ARG A O 1
ATOM 659 N N . LEU A 1 82 ? 3.157 -6.674 -1.431 1.00 95.75 82 LEU A N 1
ATOM 660 C CA . LEU A 1 82 ? 2.395 -6.454 -2.670 1.00 95.75 82 LEU A CA 1
ATOM 661 C C . LEU A 1 82 ? 3.249 -6.645 -3.926 1.00 95.75 82 LEU A C 1
ATOM 663 O O . LEU A 1 82 ? 2.722 -6.634 -5.038 1.00 95.75 82 LEU A O 1
ATOM 667 N N . LEU A 1 83 ? 4.567 -6.749 -3.770 1.00 93.88 83 LEU A N 1
ATOM 668 C CA . LEU A 1 83 ? 5.454 -7.077 -4.869 1.00 93.88 83 LEU A CA 1
ATOM 669 C C . LEU A 1 83 ? 5.417 -8.585 -5.115 1.00 93.88 83 LEU A C 1
ATOM 671 O O . LEU A 1 83 ? 5.595 -9.375 -4.192 1.00 93.88 83 LEU A O 1
ATOM 675 N N . ASN A 1 84 ? 5.301 -8.973 -6.382 1.00 87.00 84 ASN A N 1
ATOM 676 C CA . ASN A 1 84 ? 5.477 -10.359 -6.816 1.00 87.00 84 ASN A CA 1
ATOM 677 C C . ASN A 1 84 ? 6.972 -10.721 -6.812 1.00 87.00 84 ASN A C 1
ATOM 679 O O . ASN A 1 84 ? 7.603 -10.816 -7.866 1.00 87.00 84 ASN A O 1
ATOM 683 N N . LEU A 1 85 ? 7.564 -10.825 -5.622 1.00 86.12 85 LEU A N 1
ATOM 684 C CA . LEU A 1 85 ? 8.954 -11.239 -5.453 1.00 86.12 85 LEU A CA 1
ATOM 685 C C . LEU A 1 85 ? 9.081 -12.761 -5.633 1.00 86.12 85 LEU A C 1
ATOM 687 O O . LEU A 1 85 ? 8.134 -13.485 -5.327 1.00 86.12 85 LEU A O 1
ATOM 691 N N . PRO A 1 86 ? 10.241 -13.259 -6.099 1.00 85.81 86 PRO A N 1
ATOM 692 C CA . PRO A 1 86 ? 10.495 -14.694 -6.182 1.00 85.81 86 PRO A CA 1
ATOM 693 C C . PRO A 1 86 ? 10.287 -15.391 -4.834 1.00 85.81 86 PRO A C 1
ATOM 695 O O . PRO A 1 86 ? 10.607 -14.821 -3.784 1.00 85.81 86 PRO A O 1
ATOM 698 N N . GLU A 1 87 ? 9.805 -16.633 -4.866 1.00 83.38 87 GLU A N 1
ATOM 699 C CA . GLU A 1 87 ? 9.657 -17.456 -3.663 1.00 83.38 87 GLU A CA 1
ATOM 700 C C . GLU A 1 87 ? 10.972 -17.535 -2.870 1.00 83.38 87 GLU A C 1
ATOM 702 O O . GLU A 1 87 ? 12.063 -17.607 -3.435 1.00 83.38 87 GLU A O 1
ATOM 707 N N . GLY A 1 88 ? 10.871 -17.470 -1.539 1.00 81.25 88 GLY A N 1
ATOM 708 C CA . GLY A 1 88 ? 12.031 -17.450 -0.640 1.00 81.25 88 GLY A CA 1
ATOM 709 C C . GLY A 1 88 ? 12.705 -16.082 -0.473 1.00 81.25 88 GLY A C 1
ATOM 710 O O . GLY A 1 88 ? 13.641 -15.959 0.317 1.00 81.25 88 GLY A O 1
ATOM 711 N N . SER A 1 89 ? 12.234 -15.034 -1.157 1.00 86.62 89 SER A N 1
ATOM 712 C CA . SER A 1 89 ? 12.731 -13.672 -0.934 1.00 86.62 89 SER A CA 1
ATOM 713 C C . SER A 1 89 ? 12.406 -13.188 0.479 1.00 86.62 89 SER A C 1
ATOM 715 O O . SER A 1 89 ? 11.259 -13.240 0.918 1.00 86.62 89 SER A O 1
ATOM 717 N N . ALA A 1 90 ? 13.400 -12.636 1.177 1.00 87.25 90 ALA A N 1
ATOM 718 C CA . ALA A 1 90 ? 13.166 -11.952 2.443 1.00 87.25 90 ALA A CA 1
ATOM 719 C C . ALA A 1 90 ? 12.368 -10.659 2.199 1.00 87.25 90 ALA A C 1
ATOM 721 O O . ALA A 1 90 ? 12.880 -9.701 1.611 1.00 87.25 90 ALA A O 1
ATOM 722 N N . VAL A 1 91 ? 11.114 -10.633 2.656 1.00 91.06 91 VAL A N 1
ATOM 723 C CA . VAL A 1 91 ? 10.235 -9.466 2.530 1.00 91.06 91 VAL A CA 1
ATOM 724 C C . VAL A 1 91 ? 10.330 -8.617 3.802 1.00 91.06 91 VAL A C 1
ATOM 726 O O . VAL A 1 91 ? 10.064 -9.128 4.890 1.00 91.06 91 VAL A O 1
ATOM 729 N N . PRO A 1 92 ? 10.735 -7.337 3.711 1.00 93.69 92 PRO A N 1
ATOM 730 C CA . PRO A 1 92 ? 10.814 -6.473 4.881 1.00 93.69 92 PRO A CA 1
ATOM 731 C C . PRO A 1 92 ? 9.423 -6.111 5.415 1.00 93.69 92 PRO A C 1
ATOM 733 O O . PRO A 1 92 ? 8.435 -6.151 4.683 1.00 93.69 92 PRO A O 1
ATOM 736 N N . GLY A 1 93 ? 9.368 -5.695 6.683 1.00 93.25 93 GLY A N 1
ATOM 737 C CA . GLY A 1 93 ? 8.151 -5.163 7.298 1.00 93.25 93 GLY A CA 1
ATOM 738 C C . GLY A 1 93 ? 7.654 -3.877 6.626 1.00 93.25 93 GLY A C 1
ATOM 739 O O . GLY A 1 93 ? 8.403 -3.197 5.915 1.00 93.25 93 GLY A O 1
ATOM 740 N N . SER A 1 94 ? 6.390 -3.538 6.878 1.00 96.75 94 SER A N 1
ATOM 741 C CA . SER A 1 94 ? 5.680 -2.428 6.241 1.00 96.75 94 SER A CA 1
ATOM 742 C C . SER A 1 94 ? 5.419 -1.296 7.225 1.00 96.75 94 SER A C 1
ATOM 744 O O . SER A 1 94 ? 4.515 -1.383 8.051 1.00 96.75 94 SER A O 1
ATOM 746 N N . ALA A 1 95 ? 6.137 -0.183 7.064 1.00 97.06 95 ALA A N 1
ATOM 747 C CA . ALA A 1 95 ? 5.967 0.974 7.941 1.00 97.06 95 ALA A CA 1
ATOM 748 C C . ALA A 1 95 ? 4.531 1.533 7.926 1.00 97.06 95 ALA A C 1
ATOM 750 O O . ALA A 1 95 ? 4.034 2.027 8.934 1.00 97.06 95 ALA A O 1
ATOM 751 N N . LYS A 1 96 ? 3.836 1.444 6.783 1.00 96.62 96 LYS A N 1
ATOM 752 C CA . LYS A 1 96 ? 2.447 1.904 6.664 1.00 96.62 96 LYS A CA 1
ATOM 753 C C . LYS A 1 96 ? 1.472 0.983 7.395 1.00 96.62 96 LYS A C 1
ATOM 755 O O . LYS A 1 96 ? 0.482 1.477 7.928 1.00 96.62 96 LYS A O 1
ATOM 760 N N . LEU A 1 97 ? 1.728 -0.327 7.400 1.00 97.38 97 LEU A N 1
ATOM 761 C CA . LEU A 1 97 ? 0.913 -1.262 8.169 1.00 97.38 97 LEU A CA 1
ATOM 762 C C . LEU A 1 97 ? 1.133 -1.066 9.670 1.00 97.38 97 LEU A C 1
ATOM 764 O O . LEU A 1 97 ? 0.160 -1.060 10.416 1.00 97.38 97 LEU A O 1
ATOM 768 N N . ASP A 1 98 ? 2.376 -0.838 10.090 1.00 96.75 98 ASP A N 1
ATOM 769 C CA . ASP A 1 98 ? 2.706 -0.559 11.490 1.00 96.75 98 ASP A CA 1
ATOM 770 C C . ASP A 1 98 ? 1.982 0.712 11.970 1.00 96.75 98 ASP A C 1
ATOM 772 O O . ASP A 1 98 ? 1.217 0.670 12.933 1.00 96.75 98 ASP A O 1
ATOM 776 N N . ALA A 1 99 ? 2.085 1.808 11.208 1.00 96.56 99 ALA A N 1
ATOM 777 C CA . ALA A 1 99 ? 1.358 3.046 11.495 1.00 96.56 99 ALA A CA 1
ATOM 778 C C . ALA A 1 99 ? -0.172 2.859 11.475 1.00 96.56 99 ALA A C 1
ATOM 780 O O . ALA A 1 99 ? -0.893 3.484 12.248 1.00 96.56 99 ALA A O 1
ATOM 781 N N . PHE A 1 100 ? -0.697 2.000 10.595 1.00 96.75 100 PHE A N 1
ATOM 782 C CA . PHE A 1 100 ? -2.122 1.671 10.588 1.00 96.75 100 PHE A CA 1
ATOM 783 C C . PHE A 1 100 ? -2.557 0.982 11.888 1.00 96.75 100 PHE A C 1
ATOM 785 O O . PHE A 1 100 ? -3.587 1.368 12.442 1.00 96.75 100 PHE A O 1
ATOM 792 N N . LYS A 1 101 ? -1.786 -0.002 12.375 1.00 96.00 101 LYS A N 1
ATOM 793 C CA . LYS A 1 101 ? -2.068 -0.721 13.629 1.00 96.00 101 LYS A CA 1
ATOM 794 C C . LYS A 1 101 ? -2.111 0.241 14.824 1.00 96.00 101 LYS A C 1
ATOM 796 O O . LYS A 1 101 ? -3.011 0.141 15.655 1.00 96.00 101 LYS A O 1
ATOM 801 N N . GLU A 1 102 ? -1.204 1.214 14.873 1.00 94.19 102 GLU A N 1
ATOM 802 C CA . GLU A 1 102 ? -1.204 2.261 15.906 1.00 94.19 102 GLU A CA 1
ATOM 803 C C . GLU A 1 102 ? -2.461 3.145 15.818 1.00 94.19 102 GLU A C 1
ATOM 805 O O . GLU A 1 102 ? -3.237 3.236 16.773 1.00 94.19 102 GLU A O 1
ATOM 810 N N . LEU A 1 103 ? -2.725 3.725 14.642 1.00 93.81 103 LEU A N 1
ATOM 811 C CA . LEU A 1 103 ? -3.842 4.656 14.437 1.00 93.81 103 LEU A CA 1
ATOM 812 C C . LEU A 1 103 ? -5.207 4.008 14.674 1.00 93.81 103 LEU A C 1
ATOM 814 O O . LEU A 1 103 ? -6.114 4.641 15.225 1.00 93.81 103 LEU A O 1
ATOM 818 N N . ILE A 1 104 ? -5.389 2.758 14.238 1.00 94.44 104 ILE A N 1
ATOM 819 C CA . ILE A 1 104 ? -6.667 2.073 14.417 1.00 94.44 104 ILE A CA 1
ATOM 820 C C . ILE A 1 104 ? -6.910 1.744 15.891 1.00 94.44 104 ILE A C 1
ATOM 822 O O . ILE A 1 104 ? -8.037 1.911 16.356 1.00 94.44 104 ILE A O 1
ATOM 826 N N . GLY A 1 105 ? -5.864 1.376 16.642 1.00 90.94 105 GLY A N 1
ATOM 827 C CA . GLY A 1 105 ? -5.953 1.136 18.082 1.00 90.94 105 GLY A CA 1
ATOM 828 C C . GLY A 1 105 ? -6.474 2.361 18.837 1.00 90.94 105 GLY A C 1
ATOM 829 O O . GLY A 1 105 ? -7.431 2.258 19.608 1.00 90.94 105 GLY A O 1
ATOM 830 N N . GLU A 1 106 ? -5.929 3.542 18.544 1.00 89.88 106 GLU A N 1
ATOM 831 C CA . GLU A 1 106 ? -6.393 4.811 19.123 1.00 89.88 106 GLU A CA 1
ATOM 832 C C . GLU A 1 106 ? -7.843 5.145 18.728 1.00 89.88 106 GLU A C 1
ATOM 834 O O . GLU A 1 106 ? -8.670 5.547 19.559 1.00 89.88 106 GLU A O 1
ATOM 839 N N . CYS A 1 107 ? -8.190 4.967 17.450 1.00 89.56 107 CYS A N 1
ATOM 840 C CA . CYS A 1 107 ? -9.529 5.291 16.958 1.00 89.56 107 CYS A CA 1
ATOM 841 C C . CYS A 1 107 ? -10.607 4.396 17.577 1.00 89.56 107 CYS A C 1
ATOM 843 O O . CYS A 1 107 ? -11.660 4.894 17.985 1.00 89.56 107 CYS A O 1
ATOM 845 N N . ILE A 1 108 ? -10.350 3.092 17.671 1.00 87.19 108 ILE A N 1
ATOM 846 C CA . ILE A 1 108 ? -11.303 2.139 18.241 1.00 87.19 108 ILE A CA 1
ATOM 847 C C . ILE A 1 108 ? -11.412 2.322 19.758 1.00 87.19 108 ILE A C 1
ATOM 849 O O . ILE A 1 108 ? -12.528 2.330 20.278 1.00 87.19 108 ILE A O 1
ATOM 853 N N . GLY A 1 109 ? -10.300 2.587 20.457 1.00 83.19 109 GLY A N 1
ATOM 854 C CA . GLY A 1 109 ? -10.309 2.896 21.894 1.00 83.19 109 GLY A CA 1
ATOM 855 C C . GLY A 1 109 ? -11.161 4.121 22.257 1.00 83.19 109 GLY A C 1
ATOM 856 O O . GLY A 1 109 ? -11.725 4.187 23.346 1.00 83.19 109 GLY A O 1
ATOM 857 N N . SER A 1 110 ? -11.333 5.062 21.323 1.00 84.00 110 SER A N 1
ATOM 858 C CA . SER A 1 110 ? -12.216 6.231 21.476 1.00 84.00 110 SER A CA 1
ATOM 859 C C . SER A 1 110 ? -13.665 6.007 21.007 1.00 84.00 110 SER A C 1
ATOM 861 O O . SER A 1 110 ? -14.453 6.956 20.964 1.00 84.00 110 SER A O 1
ATOM 863 N N . GLY A 1 111 ? -14.039 4.773 20.648 1.00 82.94 111 GLY A N 1
ATOM 864 C CA . GLY A 1 111 ? -15.399 4.400 20.241 1.00 82.94 111 GLY A CA 1
ATOM 865 C C . GLY A 1 111 ? -15.822 4.937 18.868 1.00 82.94 111 GLY A C 1
ATOM 866 O O . GLY A 1 111 ? -17.020 5.061 18.593 1.00 82.94 111 GLY A O 1
ATOM 867 N N . ARG A 1 112 ? -14.866 5.296 18.003 1.00 84.56 112 ARG A N 1
ATOM 868 C CA . ARG A 1 112 ? -15.140 5.862 16.673 1.00 84.56 112 ARG A CA 1
ATOM 869 C C . ARG A 1 112 ? -15.267 4.760 15.622 1.00 84.56 112 ARG A C 1
ATOM 871 O O . ARG A 1 112 ? -14.483 3.819 15.594 1.00 84.56 112 ARG A O 1
ATOM 878 N N . LYS A 1 113 ? -16.217 4.917 14.694 1.00 88.06 113 LYS A N 1
ATOM 879 C CA . LYS A 1 113 ? -16.263 4.112 13.461 1.00 88.06 113 LYS A CA 1
ATOM 880 C C . LYS A 1 113 ? -15.241 4.659 12.464 1.00 88.06 113 LYS A C 1
ATOM 882 O O . LYS A 1 113 ? -15.178 5.871 12.258 1.00 88.06 113 LYS A O 1
ATOM 887 N N . VAL A 1 114 ? -14.487 3.772 11.819 1.00 91.94 114 VAL A N 1
ATOM 888 C CA . VAL A 1 114 ? -13.424 4.132 10.870 1.00 91.94 114 VAL A CA 1
ATOM 889 C C . VAL A 1 114 ? -13.707 3.503 9.509 1.00 91.94 114 VAL A C 1
ATOM 891 O O . VAL A 1 114 ? -14.146 2.360 9.425 1.00 91.94 114 VAL A O 1
ATOM 894 N N . LEU A 1 115 ? -13.458 4.260 8.438 1.00 93.25 115 LEU A N 1
ATOM 895 C CA . LEU A 1 115 ? -13.473 3.760 7.064 1.00 93.25 115 LEU A CA 1
ATOM 896 C C . LEU A 1 115 ? -12.054 3.796 6.506 1.00 93.25 115 LEU A C 1
ATOM 898 O O . LEU A 1 115 ? -11.412 4.847 6.505 1.00 93.25 115 LEU A O 1
ATOM 902 N N . VAL A 1 116 ? -11.588 2.654 6.009 1.00 94.38 116 VAL A N 1
ATOM 903 C CA . VAL A 1 116 ? -10.232 2.487 5.481 1.00 94.38 116 VAL A CA 1
ATOM 904 C C . VAL A 1 116 ? -10.319 2.192 3.991 1.00 94.38 116 VAL A C 1
ATOM 906 O O . VAL A 1 116 ? -11.030 1.286 3.563 1.00 94.38 116 VAL A O 1
ATOM 909 N N . PHE A 1 117 ? -9.584 2.960 3.189 1.00 93.88 117 PHE A N 1
ATOM 910 C CA . PHE A 1 117 ? -9.548 2.808 1.7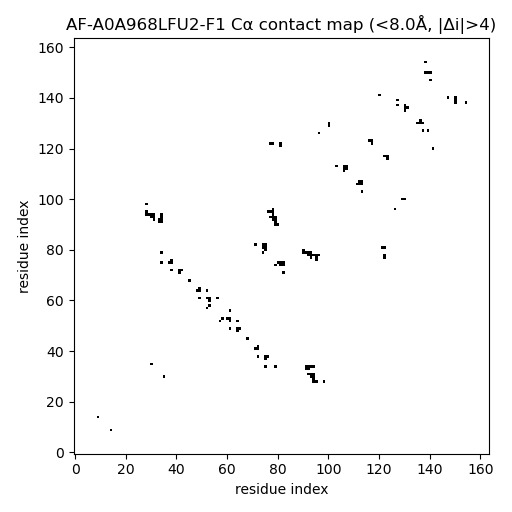38 1.00 93.88 117 PHE A CA 1
ATOM 911 C C . PHE A 1 117 ? -8.135 2.467 1.271 1.00 93.88 117 PHE A C 1
ATOM 913 O O . PHE A 1 117 ? -7.149 3.035 1.738 1.00 93.88 117 PHE A O 1
ATOM 920 N N . SER A 1 118 ? -8.046 1.570 0.293 1.00 94.19 118 SER A N 1
ATOM 921 C CA . SER A 1 118 ? -6.815 1.241 -0.419 1.00 94.19 118 SER A CA 1
ATOM 922 C C . SER A 1 118 ? -7.143 0.995 -1.885 1.00 94.19 118 SER A C 1
ATOM 924 O O . SER A 1 118 ? -8.231 0.524 -2.209 1.00 94.19 118 SER A O 1
ATOM 926 N N . GLN A 1 119 ? -6.198 1.316 -2.765 1.00 91.19 119 GLN A N 1
ATOM 927 C CA . GLN A 1 119 ? -6.310 1.021 -4.196 1.00 91.19 119 GLN A CA 1
ATOM 928 C C . GLN A 1 119 ? -5.870 -0.411 -4.536 1.00 91.19 119 GLN A C 1
ATOM 930 O O . GLN A 1 119 ? -6.188 -0.896 -5.614 1.00 91.19 119 GLN A O 1
ATOM 935 N N . PHE A 1 120 ? -5.166 -1.084 -3.620 1.00 94.00 120 PHE A N 1
ATOM 936 C CA . PHE A 1 120 ? -4.725 -2.472 -3.768 1.00 94.00 120 PHE A CA 1
ATOM 937 C C . PHE A 1 120 ? -5.577 -3.375 -2.876 1.00 94.00 120 PHE A C 1
ATOM 939 O O . PHE A 1 120 ? -5.631 -3.153 -1.661 1.00 94.00 120 PHE A O 1
ATOM 946 N N . VAL A 1 121 ? -6.226 -4.381 -3.465 1.00 93.06 121 VAL A N 1
ATOM 947 C CA . VAL A 1 121 ? -7.062 -5.354 -2.737 1.00 93.06 121 VAL A CA 1
ATOM 948 C C . VAL A 1 121 ? -6.194 -6.223 -1.828 1.00 93.06 121 VAL A C 1
ATOM 950 O O . VAL A 1 121 ? -6.583 -6.542 -0.712 1.00 93.06 121 VAL A O 1
ATOM 953 N N . GLU A 1 122 ? -4.982 -6.539 -2.265 1.00 93.69 122 GLU A N 1
ATOM 954 C CA . GLU A 1 122 ? -3.964 -7.260 -1.509 1.00 93.69 122 GLU A CA 1
ATOM 955 C C . GLU A 1 122 ? -3.602 -6.513 -0.223 1.00 93.69 122 GLU A C 1
ATOM 957 O O . GLU A 1 122 ? -3.544 -7.124 0.835 1.00 93.69 122 GLU A O 1
ATOM 962 N N . MET A 1 123 ? -3.484 -5.179 -0.267 1.00 96.25 123 MET A N 1
ATOM 963 C CA . MET A 1 123 ? -3.308 -4.395 0.961 1.00 96.25 123 MET A CA 1
ATOM 964 C C . MET A 1 123 ? -4.520 -4.521 1.886 1.00 96.25 123 MET A C 1
ATOM 966 O O . MET A 1 123 ? -4.350 -4.591 3.094 1.00 96.25 123 MET A O 1
ATOM 970 N N . GLN A 1 124 ? -5.746 -4.553 1.351 1.00 95.31 124 GLN A N 1
ATOM 971 C CA . GLN A 1 124 ? -6.935 -4.727 2.192 1.00 95.31 124 GLN A CA 1
ATOM 972 C C . GLN A 1 124 ? -6.936 -6.082 2.907 1.00 95.31 124 GLN A C 1
ATOM 974 O O . GLN A 1 124 ? -7.343 -6.131 4.060 1.00 95.31 124 GLN A O 1
ATOM 979 N N . LYS A 1 125 ? -6.435 -7.144 2.263 1.00 95.50 125 LYS A N 1
ATOM 980 C CA . LYS A 1 125 ? -6.251 -8.457 2.901 1.00 95.50 125 LYS A CA 1
ATOM 981 C C . LYS A 1 125 ? -5.253 -8.386 4.057 1.00 95.50 125 LYS A C 1
ATOM 983 O O . LYS A 1 125 ? -5.567 -8.834 5.148 1.00 95.50 125 LYS A O 1
ATOM 988 N N . LEU A 1 126 ? -4.109 -7.731 3.854 1.00 96.88 126 LEU A N 1
ATOM 989 C CA . LEU A 1 126 ? -3.111 -7.546 4.917 1.00 96.88 126 LEU A CA 1
ATOM 990 C C . LEU A 1 126 ? -3.641 -6.696 6.083 1.00 96.88 126 LEU A C 1
ATOM 992 O O . LEU A 1 126 ? -3.299 -6.933 7.238 1.00 96.88 126 LEU A O 1
ATOM 996 N N . LEU A 1 127 ? -4.475 -5.693 5.790 1.00 97.31 127 LEU A N 1
ATOM 997 C CA . LEU A 1 127 ? -5.157 -4.903 6.816 1.00 97.31 127 LEU A CA 1
ATOM 998 C C . LEU A 1 127 ? -6.182 -5.748 7.582 1.00 97.31 127 LEU A C 1
ATOM 1000 O O . LEU A 1 127 ? -6.273 -5.615 8.794 1.00 97.31 127 LEU A O 1
ATOM 1004 N N . ALA A 1 128 ? -6.931 -6.607 6.891 1.00 96.44 128 ALA A N 1
ATOM 1005 C CA . ALA A 1 128 ? -7.886 -7.531 7.494 1.00 96.44 128 ALA A CA 1
ATOM 1006 C C . ALA A 1 128 ? -7.188 -8.521 8.443 1.00 96.44 128 ALA A C 1
ATOM 1008 O O . ALA A 1 128 ? -7.566 -8.600 9.606 1.00 96.44 128 ALA A O 1
ATOM 1009 N N . GLU A 1 129 ? -6.094 -9.148 7.999 1.00 97.00 129 GLU A N 1
ATOM 1010 C CA . GLU A 1 129 ? -5.252 -10.021 8.834 1.00 97.00 129 GLU A CA 1
ATOM 1011 C C . GLU A 1 129 ? -4.744 -9.294 10.089 1.00 97.00 129 GLU A C 1
ATOM 1013 O O . GLU A 1 129 ? -4.827 -9.815 11.198 1.00 97.00 129 GLU A O 1
ATOM 1018 N N . ALA A 1 130 ? -4.275 -8.051 9.940 1.00 96.81 130 ALA A N 1
ATOM 1019 C CA . ALA A 1 130 ? -3.848 -7.229 11.069 1.00 96.81 130 ALA A CA 1
ATOM 1020 C C . ALA A 1 130 ? -4.988 -6.925 12.059 1.00 96.81 130 ALA A C 1
ATOM 1022 O O . ALA A 1 130 ? -4.748 -6.873 13.264 1.00 96.81 130 ALA A O 1
ATOM 1023 N N . LEU A 1 131 ? -6.214 -6.712 11.575 1.00 96.62 131 LEU A N 1
ATOM 1024 C CA . LEU A 1 131 ? -7.383 -6.492 12.431 1.00 96.62 131 LEU A CA 1
ATOM 1025 C C . LEU A 1 131 ? -7.810 -7.779 13.145 1.00 96.62 131 LEU A C 1
ATOM 1027 O O . LEU A 1 131 ? -8.152 -7.714 14.326 1.00 96.62 131 LEU A O 1
ATOM 1031 N N . ASP A 1 132 ? -7.722 -8.929 12.473 1.00 96.94 132 ASP A N 1
ATOM 1032 C CA . ASP A 1 132 ? -7.958 -10.245 13.072 1.00 96.94 132 ASP A CA 1
ATOM 1033 C C . ASP A 1 132 ? -6.951 -10.519 14.203 1.00 96.94 132 ASP A C 1
ATOM 1035 O O . ASP A 1 132 ? -7.347 -10.879 15.312 1.00 96.94 132 ASP A O 1
ATOM 1039 N N . GLU A 1 133 ? -5.656 -10.257 13.987 1.00 96.56 133 GLU A N 1
ATOM 1040 C CA . GLU A 1 133 ? -4.613 -10.353 15.027 1.00 96.56 133 GLU A CA 1
ATOM 1041 C C . GLU A 1 133 ? -4.918 -9.470 16.248 1.00 96.56 133 GLU A C 1
ATOM 1043 O O . GLU A 1 133 ? -4.687 -9.869 17.389 1.00 96.56 133 GLU A O 1
ATOM 1048 N N . MET A 1 134 ? -5.455 -8.271 16.013 1.00 94.94 134 MET A N 1
ATOM 1049 C CA . MET A 1 134 ? -5.815 -7.308 17.058 1.00 94.94 134 MET A CA 1
ATOM 1050 C C . MET A 1 134 ? -7.195 -7.568 17.679 1.00 94.94 134 MET A C 1
ATOM 1052 O O . MET A 1 134 ? -7.588 -6.839 18.590 1.00 94.94 134 MET A O 1
ATOM 1056 N N . GLN A 1 135 ? -7.927 -8.583 17.203 1.00 95.00 135 GLN A N 1
ATOM 1057 C CA . GLN A 1 135 ? -9.291 -8.912 17.631 1.00 95.00 135 GLN A CA 1
ATOM 1058 C C . GLN A 1 135 ? -10.271 -7.733 17.459 1.00 95.00 135 GLN A C 1
ATOM 1060 O O . GLN A 1 135 ? -11.144 -7.496 18.296 1.00 95.00 135 GLN A O 1
ATOM 1065 N N . ILE A 1 136 ? -10.119 -6.972 16.372 1.00 93.12 136 ILE A N 1
ATOM 1066 C CA . ILE A 1 136 ? -10.992 -5.845 16.027 1.00 93.12 136 ILE A CA 1
ATOM 1067 C C . ILE A 1 136 ? -12.007 -6.307 14.984 1.00 93.12 136 ILE A C 1
ATOM 1069 O O . ILE A 1 136 ? -11.634 -6.710 13.887 1.00 93.12 136 ILE A O 1
ATOM 1073 N N . GLU A 1 137 ? -13.301 -6.189 15.287 1.00 92.19 137 GLU A N 1
ATOM 1074 C CA . GLU A 1 137 ? -14.355 -6.466 14.308 1.00 92.19 137 GLU A CA 1
ATOM 1075 C C . GLU A 1 137 ? -14.321 -5.468 13.141 1.00 92.19 137 GLU A C 1
ATOM 1077 O O . GLU A 1 137 ? -14.257 -4.249 13.332 1.00 92.19 137 GLU A O 1
ATOM 1082 N N . TYR A 1 138 ? -14.442 -5.980 11.917 1.00 94.06 138 TYR A N 1
ATOM 1083 C CA . TYR A 1 138 ? -14.508 -5.164 10.710 1.00 94.06 138 TYR A CA 1
ATOM 1084 C C . TYR A 1 138 ? -15.505 -5.714 9.690 1.00 94.06 138 TYR A C 1
ATOM 1086 O O . TYR A 1 138 ? -15.947 -6.859 9.736 1.00 94.06 138 TYR A O 1
ATOM 1094 N N . LEU A 1 139 ? -15.857 -4.855 8.734 1.00 93.50 139 LEU A N 1
ATOM 1095 C CA . LEU A 1 139 ? -16.603 -5.218 7.536 1.00 93.50 139 LEU A CA 1
ATOM 1096 C C . LEU A 1 139 ? -15.708 -4.945 6.332 1.00 93.50 139 LEU A C 1
ATOM 1098 O O . LEU A 1 139 ? -15.101 -3.875 6.243 1.00 93.50 139 LEU A O 1
ATOM 1102 N N . TRP A 1 140 ? -15.643 -5.887 5.396 1.00 93.19 140 TRP A N 1
ATOM 1103 C CA . TRP A 1 140 ? -14.796 -5.763 4.215 1.00 93.19 140 TRP A CA 1
ATOM 1104 C C . TRP A 1 140 ? -15.627 -5.676 2.937 1.00 93.19 140 TRP A C 1
ATOM 1106 O O . TRP A 1 140 ? -16.479 -6.517 2.665 1.00 93.19 140 TRP A O 1
ATOM 1116 N N . LEU A 1 141 ? -15.377 -4.626 2.153 1.00 90.81 141 LEU A N 1
ATOM 1117 C CA . LEU A 1 141 ? -16.084 -4.322 0.917 1.00 90.81 141 LEU A CA 1
ATOM 1118 C C . LEU A 1 141 ? -15.065 -4.099 -0.205 1.00 90.81 141 LEU A C 1
ATOM 1120 O O . LEU A 1 141 ? -14.208 -3.218 -0.108 1.00 90.81 141 LEU A O 1
ATOM 1124 N N . HIS A 1 142 ? -15.187 -4.862 -1.290 1.00 88.38 142 HIS A N 1
ATOM 1125 C CA . HIS A 1 142 ? -14.337 -4.766 -2.479 1.00 88.38 142 HIS A CA 1
ATOM 1126 C C . HIS A 1 142 ? -15.174 -4.874 -3.766 1.00 88.38 142 HIS A C 1
ATOM 1128 O O . HIS A 1 142 ? -16.381 -5.102 -3.734 1.00 88.38 142 HIS A O 1
ATOM 1134 N N . GLY A 1 143 ? -14.544 -4.688 -4.932 1.00 82.94 143 GLY A N 1
ATOM 1135 C CA . GLY A 1 143 ? -15.247 -4.654 -6.225 1.00 82.94 143 GLY A CA 1
ATOM 1136 C C . GLY A 1 143 ? -15.957 -5.956 -6.627 1.00 82.94 143 GLY A C 1
ATOM 1137 O O . GLY A 1 143 ? -16.791 -5.931 -7.521 1.00 82.94 143 GLY A O 1
ATOM 1138 N N . GLY A 1 144 ? -15.649 -7.074 -5.964 1.00 84.56 144 GLY A N 1
ATOM 1139 C CA . GLY A 1 144 ? -16.301 -8.370 -6.182 1.00 84.56 144 GLY A CA 1
ATOM 1140 C C . GLY A 1 144 ? -17.401 -8.695 -5.167 1.00 84.56 144 GLY A C 1
ATOM 1141 O O . GLY A 1 144 ? -17.965 -9.784 -5.213 1.00 84.56 144 GLY A O 1
ATOM 1142 N N . THR A 1 145 ? -17.690 -7.796 -4.223 1.00 87.38 145 THR A N 1
ATOM 1143 C CA . THR A 1 145 ? -18.694 -8.027 -3.183 1.00 87.38 145 THR A CA 1
ATOM 1144 C C . THR A 1 145 ? -20.108 -7.939 -3.761 1.00 87.38 145 THR A C 1
ATOM 1146 O O . THR A 1 145 ? -20.526 -6.876 -4.214 1.00 87.38 145 THR A O 1
ATOM 1149 N N . GLN A 1 146 ? -20.859 -9.042 -3.696 1.00 85.88 146 GLN A N 1
ATOM 1150 C CA . GLN A 1 146 ? -22.241 -9.124 -4.193 1.00 85.88 146 GLN A CA 1
ATOM 1151 C C . GLN A 1 146 ? -23.238 -8.415 -3.250 1.00 85.88 146 GLN A C 1
ATOM 1153 O O . GLN A 1 146 ? -24.031 -7.586 -3.687 1.00 85.88 146 GLN A O 1
ATOM 1158 N N . ASN A 1 147 ? -23.141 -8.640 -1.932 1.00 88.19 147 ASN A N 1
ATOM 1159 C CA . ASN A 1 147 ? -24.103 -8.132 -0.935 1.00 88.19 147 ASN A CA 1
ATOM 1160 C C . ASN A 1 147 ? -23.705 -6.760 -0.369 1.00 88.19 147 ASN A C 1
ATOM 1162 O O . ASN A 1 147 ? -23.613 -6.550 0.843 1.00 88.19 147 ASN A O 1
ATOM 1166 N N . ARG A 1 148 ? -23.418 -5.806 -1.257 1.00 89.69 148 ARG A N 1
ATOM 1167 C CA . ARG A 1 148 ? -22.902 -4.485 -0.872 1.00 89.69 148 ARG A CA 1
ATOM 1168 C C . ARG A 1 148 ? -23.848 -3.724 0.065 1.00 89.69 148 ARG A C 1
ATOM 1170 O O . ARG A 1 148 ? -23.389 -3.130 1.038 1.00 89.69 148 ARG A O 1
ATOM 1177 N N . GLU A 1 149 ? -25.145 -3.717 -0.241 1.00 87.81 149 GLU A N 1
ATOM 1178 C CA . GLU A 1 149 ? -26.158 -2.968 0.518 1.00 87.81 149 GLU A CA 1
ATOM 1179 C C . GLU A 1 149 ? -26.281 -3.463 1.958 1.00 87.81 149 GLU A C 1
ATOM 1181 O O . GLU A 1 149 ? -26.349 -2.655 2.882 1.00 87.81 149 GLU A O 1
ATOM 1186 N N . GLU A 1 150 ? -26.218 -4.778 2.159 1.00 88.75 150 GLU A N 1
ATOM 1187 C CA . GLU A 1 150 ? -26.276 -5.395 3.481 1.00 88.75 150 GLU A CA 1
ATOM 1188 C C . GLU A 1 150 ? -25.091 -4.965 4.354 1.00 88.75 150 GLU A C 1
ATOM 1190 O O . GLU A 1 150 ? -25.278 -4.545 5.495 1.00 88.75 150 GLU A O 1
ATOM 1195 N N . LEU A 1 151 ? -23.866 -4.990 3.816 1.00 88.50 151 LEU A N 1
ATOM 1196 C CA . LEU A 1 151 ? -22.678 -4.544 4.551 1.00 88.50 151 LEU A CA 1
ATOM 1197 C C . LEU A 1 151 ? -22.749 -3.057 4.908 1.00 88.50 151 LEU A C 1
ATOM 1199 O O . LEU A 1 151 ? -22.386 -2.667 6.019 1.00 88.50 151 LEU A O 1
ATOM 1203 N N . VAL A 1 152 ? -23.245 -2.225 3.989 1.00 88.00 152 VAL A N 1
ATOM 1204 C CA . VAL A 1 152 ? -23.460 -0.797 4.253 1.00 88.00 152 VAL A CA 1
ATOM 1205 C C . VAL A 1 152 ? -24.509 -0.609 5.348 1.00 88.00 152 VAL A C 1
ATOM 1207 O O . VAL A 1 152 ? -24.280 0.177 6.269 1.00 88.00 152 VAL A O 1
ATOM 1210 N N . ALA A 1 153 ? -25.614 -1.356 5.305 1.00 88.00 153 ALA A N 1
ATOM 1211 C CA . ALA A 1 153 ? -26.644 -1.319 6.335 1.00 88.00 153 ALA A CA 1
ATOM 1212 C C . ALA A 1 153 ? -26.088 -1.751 7.700 1.00 88.00 153 ALA A C 1
ATOM 1214 O O . ALA A 1 153 ? -26.295 -1.041 8.682 1.00 88.00 153 ALA A O 1
ATOM 1215 N N . ARG A 1 154 ? -25.307 -2.838 7.769 1.00 86.62 154 ARG A N 1
ATOM 1216 C CA . ARG A 1 154 ? -24.635 -3.288 9.003 1.00 86.62 154 ARG A CA 1
ATOM 1217 C C . ARG A 1 154 ? -23.669 -2.234 9.547 1.00 86.62 154 ARG A C 1
ATOM 1219 O O . ARG A 1 154 ? -23.651 -1.993 10.750 1.00 86.62 154 ARG A O 1
ATOM 1226 N N . PHE A 1 155 ? -22.917 -1.551 8.681 1.00 86.88 155 PHE A N 1
ATOM 1227 C CA . PHE A 1 155 ? -22.036 -0.458 9.103 1.00 86.88 155 PHE A CA 1
ATOM 1228 C C . PHE A 1 155 ? -22.814 0.756 9.631 1.00 86.88 155 PHE A C 1
ATOM 1230 O O . PHE A 1 155 ? -22.367 1.419 10.569 1.00 86.88 155 PHE A O 1
ATOM 1237 N N . GLN A 1 156 ? -23.973 1.070 9.047 1.00 85.69 156 GLN A N 1
ATOM 1238 C CA . GLN A 1 156 ? -24.813 2.203 9.451 1.00 85.69 156 GLN A CA 1
ATOM 1239 C C . GLN A 1 156 ? -25.642 1.917 10.704 1.00 85.69 156 GLN A C 1
ATOM 1241 O O . GLN A 1 156 ? -25.841 2.820 11.521 1.00 85.69 156 GLN A O 1
ATOM 1246 N N . GLN A 1 157 ? -26.080 0.672 10.894 1.00 82.31 157 G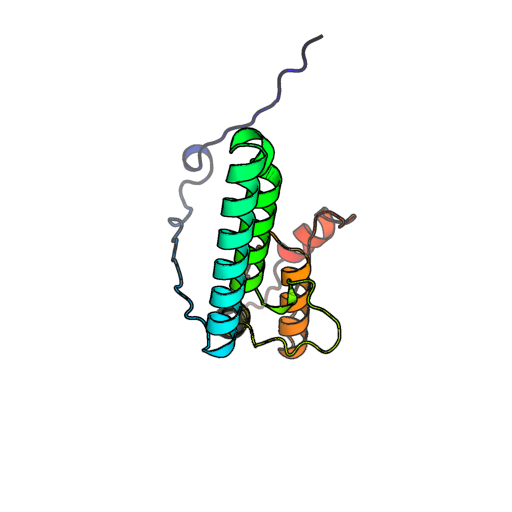LN A N 1
ATOM 1247 C CA . GLN A 1 157 ? -26.777 0.243 12.097 1.00 82.31 157 GLN A CA 1
ATOM 1248 C C . GLN A 1 157 ? -25.885 0.510 13.320 1.00 82.31 157 GLN A C 1
ATOM 1250 O O . GLN A 1 157 ? -24.687 0.213 13.377 1.00 82.31 157 GLN A O 1
ATOM 1255 N N . ARG A 1 158 ? -26.450 1.231 14.285 1.00 57.84 158 ARG A N 1
ATOM 1256 C CA . ARG A 1 158 ? -25.757 1.670 15.491 1.00 57.84 158 ARG A CA 1
ATOM 1257 C C . ARG A 1 158 ? -25.872 0.550 16.515 1.00 57.84 158 ARG A C 1
ATOM 1259 O O . ARG A 1 158 ? -26.970 0.279 16.989 1.00 57.84 158 ARG A O 1
ATOM 1266 N N . SER A 1 159 ? -24.751 -0.033 16.924 1.00 46.31 159 SER A N 1
ATOM 1267 C CA . SER A 1 159 ? -24.648 -0.577 18.273 1.00 46.31 159 SER A CA 1
ATOM 1268 C C . SER A 1 159 ? -24.823 0.597 19.238 1.00 46.31 159 SER A C 1
ATOM 1270 O O . SER A 1 159 ? -23.930 1.407 19.483 1.00 46.31 159 SER A O 1
ATOM 1272 N N . GLY A 1 160 ? -26.047 0.767 19.725 1.00 39.94 160 GLY A N 1
ATOM 1273 C CA . GLY A 1 160 ? -26.291 1.548 20.918 1.00 39.94 160 GLY A CA 1
ATOM 1274 C C . GLY A 1 160 ? -25.716 0.790 22.108 1.00 39.94 160 GLY A C 1
ATOM 1275 O O . GLY A 1 160 ? -26.288 -0.203 22.533 1.00 39.94 160 GLY A O 1
ATOM 1276 N N . ARG A 1 161 ? -24.630 1.291 22.693 1.00 33.72 161 ARG A N 1
ATOM 1277 C CA . ARG A 1 161 ? -24.519 1.317 24.152 1.00 33.72 161 ARG A CA 1
ATOM 1278 C C . ARG A 1 161 ? -24.545 2.779 24.566 1.00 33.72 161 ARG A C 1
ATOM 1280 O O . ARG A 1 161 ? -23.527 3.458 24.585 1.00 33.72 161 ARG A O 1
ATOM 1287 N N . ARG A 1 162 ? -25.753 3.279 24.837 1.00 32.56 162 ARG A N 1
ATOM 1288 C CA . ARG A 1 162 ? -25.899 4.289 25.883 1.00 32.56 162 ARG A CA 1
ATOM 1289 C C . ARG A 1 162 ? -25.634 3.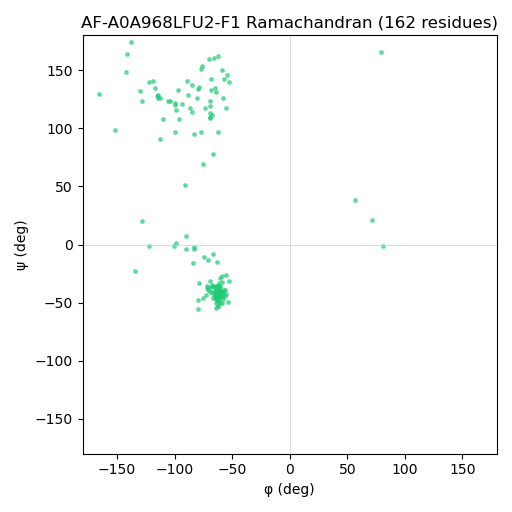521 27.170 1.00 32.56 162 ARG A C 1
ATOM 1291 O O . ARG A 1 162 ? -26.388 2.600 27.463 1.00 32.56 162 ARG A O 1
ATOM 1298 N N . CYS A 1 163 ? -24.542 3.830 27.860 1.00 31.55 163 CYS A N 1
ATOM 1299 C CA . CYS A 1 163 ? -24.433 3.460 29.262 1.00 31.55 163 CYS A CA 1
ATOM 1300 C C . CYS A 1 163 ? -25.655 4.051 29.978 1.00 31.55 163 CYS A C 1
ATOM 1302 O O . CYS A 1 163 ? -25.866 5.264 29.918 1.00 31.55 163 CYS A O 1
ATOM 1304 N N . SER A 1 164 ? -26.484 3.177 30.542 1.00 32.94 164 SER A N 1
ATOM 1305 C CA . SER A 1 164 ? -27.302 3.472 31.718 1.00 32.94 164 SER A CA 1
ATOM 1306 C C . SER A 1 164 ? -26.465 3.186 32.950 1.00 32.94 164 SER A C 1
ATOM 1308 O O . SER A 1 164 ? -25.833 2.102 32.929 1.00 32.94 164 SER A O 1
#

pLDDT: mean 85.52, std 17.35, range [31.55, 97.94]

Secondary structure (DSSP, 8-state):
-----------GGGT-TTPPPPP-----PPPPHHHHHHHHHHHHHHHHHHHHHHHHH-SGGGHHHHHHHHHHHHHHHH-GGGS-PPTT--PPP-HHHHHHHHHHHHHHHTT-------S-HHHHHHHHHHHHHTT-------TT-S-HHHHHHHHHS-------

Radius of gyration: 21.46 Å; Cα contacts (8 Å, |Δi|>4): 86; chains: 1; bounding box: 50×41×61 Å

Sequence (164 aa):
MRVRPFVMRRRKEDVASELPPKTEQTIFVQFNRAQLGLYNRILKAAKDEIDLRVGEVGLEKSQMTILAALTRLRQVCTDPRLLNLPEGSAVPGSAKLDAFKELIGECIGSGRKVLVFSQFVEMQKLLAEALDEMQIEYLWLHGGTQNREELVARFQQRSGRRCS

Mean predicted aligned error: 8.92 Å

Nearest PDB structures (foldseek):
  6l8n-assembly1_A  TM=6.312E-01  e=9.090E-02  Kluyveromyces lactis NRRL Y-1140
  6l8o-assembly1_A  TM=4.955E-01  e=2.412E-01  Kluyveromyces lactis NRRL Y-1140
  4ags-assembly1_C  TM=2.601E-01  e=6.111E+00  Leishmania infantum